Protein AF-A0A392W4H4-F1 (afdb_monomer)

Solvent-accessible surface area (backbone atoms only — not comparable to full-atom values): 3967 Å² total; per-residue (Å²): 133,89,75,81,43,74,66,58,38,38,51,52,32,55,59,51,53,71,73,4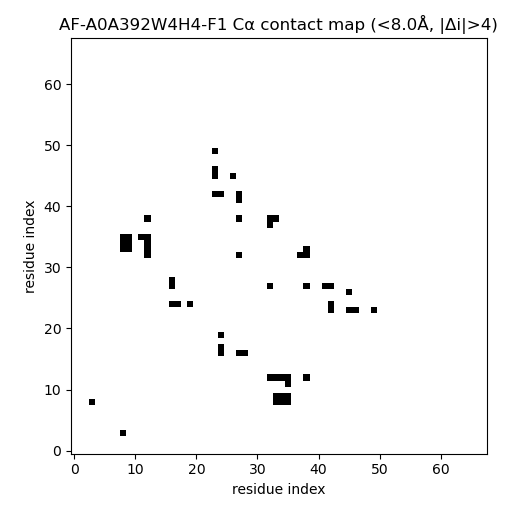2,56,68,72,45,32,55,63,50,63,75,63,72,64,56,52,52,72,58,43,55,53,50,49,50,53,48,49,51,51,52,51,51,52,52,51,51,53,50,55,55,52,54,56,61,62,71,75,108

Mean predicted aligned error: 6.86 Å

pLDDT: mean 86.62, std 9.98, range [52.0, 96.25]

Organism: NCBI:txid97028

Radius of gyration: 17.44 Å; Cα contacts (8 Å, |Δi|>4): 31; chains: 1; bounding box: 44×16×52 Å

Structure (mmCIF, N/CA/C/O backbone):
data_AF-A0A392W4H4-F1
#
_entry.id   AF-A0A392W4H4-F1
#
loop_
_atom_site.group_PDB
_atom_site.id
_atom_site.type_symbol
_atom_site.label_atom_id
_atom_site.label_alt_id
_atom_site.label_comp_id
_atom_site.label_asym_id
_atom_site.label_entity_id
_atom_site.label_seq_id
_atom_site.pdbx_PDB_ins_code
_atom_site.Cartn_x
_atom_site.Cartn_y
_atom_site.Cartn_z
_atom_site.occupancy
_atom_site.B_iso_or_equiv
_atom_site.auth_seq_id
_atom_site.auth_comp_id
_atom_site.auth_asym_id
_at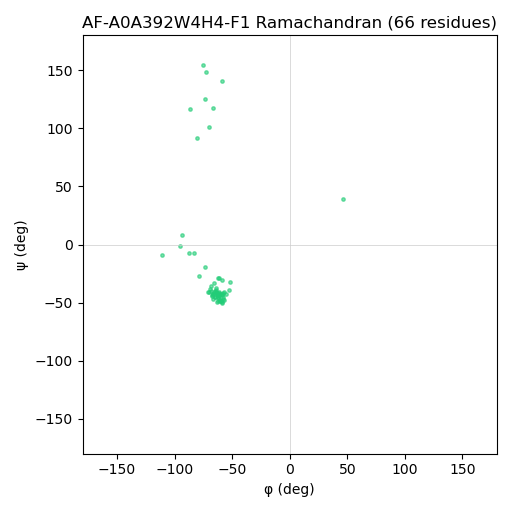om_site.auth_atom_id
_atom_site.pdbx_PDB_model_num
ATOM 1 N N . PRO A 1 1 ? 27.180 -1.332 -16.129 1.00 60.53 1 PRO A N 1
ATOM 2 C CA . PRO A 1 1 ? 25.878 -0.670 -15.876 1.00 60.53 1 PRO A CA 1
ATOM 3 C C . PRO A 1 1 ? 24.793 -1.713 -15.572 1.00 60.53 1 PRO A C 1
ATOM 5 O O . PRO A 1 1 ? 24.396 -2.457 -16.463 1.00 60.53 1 PRO A O 1
ATOM 8 N N . TYR A 1 2 ? 24.381 -1.826 -14.306 1.00 60.38 2 TYR A N 1
ATOM 9 C CA . TYR A 1 2 ? 23.256 -2.679 -13.916 1.00 60.38 2 TYR A CA 1
ATOM 10 C C . TYR A 1 2 ? 21.972 -1.907 -14.227 1.00 60.38 2 TYR A C 1
ATOM 12 O O . TYR A 1 2 ? 21.555 -1.051 -13.449 1.00 60.38 2 TYR A O 1
ATOM 20 N N . TYR A 1 3 ? 21.422 -2.105 -15.423 1.00 57.56 3 TYR A N 1
ATOM 21 C CA . TYR A 1 3 ? 20.141 -1.509 -15.779 1.00 57.56 3 TYR A CA 1
ATOM 22 C C . TYR A 1 3 ? 19.068 -2.159 -14.906 1.00 57.56 3 TYR A C 1
ATOM 24 O O . TYR A 1 3 ? 18.875 -3.371 -14.965 1.00 57.56 3 TYR A O 1
ATOM 32 N N . ASN A 1 4 ? 18.403 -1.359 -14.072 1.00 68.69 4 ASN A N 1
ATOM 33 C CA . ASN A 1 4 ? 17.193 -1.796 -13.392 1.00 68.69 4 ASN A CA 1
ATOM 34 C C . ASN A 1 4 ? 16.114 -1.893 -14.476 1.00 68.69 4 ASN A C 1
ATOM 36 O O . ASN A 1 4 ? 15.645 -0.867 -14.968 1.00 68.69 4 ASN A O 1
ATOM 40 N N . THR A 1 5 ? 15.821 -3.101 -14.953 1.00 83.06 5 THR A N 1
ATOM 41 C CA . THR A 1 5 ? 14.743 -3.289 -15.924 1.00 83.06 5 THR A CA 1
ATOM 42 C C . THR A 1 5 ? 13.394 -3.188 -15.201 1.00 83.06 5 THR A C 1
ATOM 44 O O . THR A 1 5 ? 13.333 -3.460 -13.996 1.00 83.06 5 THR A O 1
ATOM 47 N N . PRO A 1 6 ? 12.304 -2.809 -15.890 1.00 83.50 6 PRO A N 1
ATOM 48 C CA . PRO A 1 6 ? 10.967 -2.782 -15.292 1.00 83.50 6 PRO A CA 1
ATOM 49 C C . PRO A 1 6 ? 10.581 -4.106 -14.614 1.00 83.50 6 PRO A C 1
ATOM 51 O O . PRO A 1 6 ? 9.903 -4.109 -13.591 1.00 83.50 6 PRO A O 1
ATOM 54 N N . GLU A 1 7 ? 11.061 -5.235 -15.140 1.00 85.31 7 GLU A N 1
ATOM 55 C CA . GLU A 1 7 ? 10.847 -6.567 -14.571 1.00 85.31 7 GLU A CA 1
ATOM 56 C C . GLU A 1 7 ? 11.587 -6.751 -13.241 1.00 85.31 7 GLU A C 1
ATOM 58 O O . GLU A 1 7 ? 11.029 -7.318 -12.304 1.00 85.31 7 GLU A O 1
ATOM 63 N N . ALA A 1 8 ? 12.820 -6.246 -13.131 1.00 89.12 8 ALA A N 1
ATOM 64 C CA . ALA A 1 8 ? 13.595 -6.305 -11.893 1.00 89.12 8 ALA A CA 1
ATOM 65 C C . ALA A 1 8 ? 12.985 -5.418 -10.798 1.00 89.12 8 ALA A C 1
ATOM 67 O O . ALA A 1 8 ? 12.990 -5.783 -9.622 1.00 89.12 8 ALA A O 1
ATOM 68 N N . GLU A 1 9 ? 12.429 -4.264 -11.172 1.00 88.62 9 GLU A N 1
ATOM 69 C CA . GLU A 1 9 ? 11.717 -3.398 -10.232 1.00 88.62 9 GLU A CA 1
ATOM 70 C C . GLU A 1 9 ? 10.389 -4.014 -9.783 1.00 88.62 9 GLU A C 1
ATOM 72 O O . GLU A 1 9 ? 10.079 -4.002 -8.590 1.00 88.62 9 GLU A O 1
ATOM 77 N N . TYR A 1 10 ? 9.653 -4.638 -10.706 1.00 89.56 10 TYR A N 1
ATOM 78 C CA . TYR A 1 10 ? 8.439 -5.380 -10.383 1.00 89.56 10 TYR A CA 1
ATOM 79 C C . TYR A 1 10 ? 8.712 -6.540 -9.415 1.00 89.56 10 TYR A C 1
ATOM 81 O O . TYR A 1 10 ? 8.044 -6.636 -8.388 1.00 89.56 10 TYR A O 1
ATOM 89 N N . ASP A 1 11 ? 9.723 -7.375 -9.681 1.00 91.56 11 ASP A N 1
ATOM 90 C CA . ASP A 1 11 ? 10.115 -8.470 -8.779 1.00 91.56 11 ASP A CA 1
ATOM 91 C C . ASP A 1 11 ? 10.455 -7.948 -7.375 1.00 91.56 11 ASP A C 1
ATOM 93 O O . ASP A 1 11 ? 10.017 -8.490 -6.356 1.00 91.56 11 ASP A O 1
ATOM 97 N N . LYS A 1 12 ? 11.153 -6.810 -7.312 1.00 93.00 12 LYS A N 1
ATOM 98 C CA . LYS A 1 12 ? 11.486 -6.133 -6.058 1.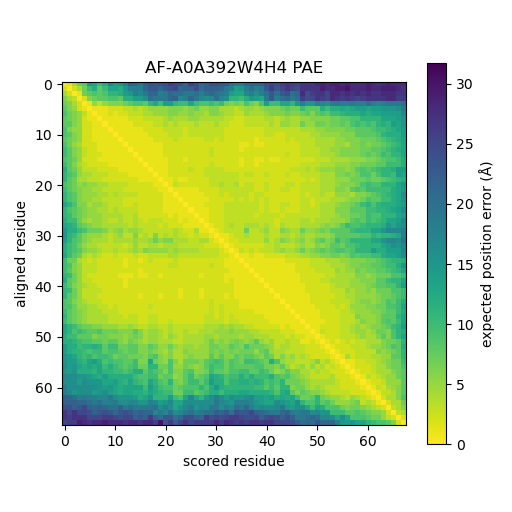00 93.00 12 LYS A CA 1
ATOM 99 C C . LYS A 1 12 ? 10.236 -5.681 -5.293 1.00 93.00 12 LYS A C 1
ATOM 101 O O . LYS A 1 12 ? 10.184 -5.853 -4.072 1.00 93.00 12 LYS A O 1
ATOM 106 N N . CYS A 1 13 ? 9.242 -5.128 -5.989 1.00 93.38 13 CYS A N 1
ATOM 107 C CA . CYS A 1 13 ? 7.951 -4.750 -5.415 1.00 93.38 13 CYS A CA 1
ATOM 108 C C . CYS A 1 13 ? 7.200 -5.978 -4.881 1.00 93.38 13 CYS A C 1
ATOM 110 O O . CYS A 1 13 ? 6.838 -6.000 -3.706 1.00 93.38 13 CYS A O 1
ATOM 112 N N . VAL A 1 14 ? 7.077 -7.040 -5.683 1.00 91.88 14 VAL A N 1
ATOM 113 C CA . VAL A 1 14 ? 6.409 -8.296 -5.294 1.00 91.88 14 VAL A CA 1
ATOM 114 C C . VAL A 1 14 ? 7.063 -8.920 -4.059 1.00 91.88 14 VAL A C 1
ATOM 116 O O . VAL A 1 14 ? 6.382 -9.312 -3.105 1.00 91.88 14 VAL A O 1
ATOM 119 N N . LYS A 1 15 ? 8.398 -8.976 -4.028 1.00 94.06 15 LYS A N 1
ATOM 120 C CA . LYS A 1 15 ? 9.152 -9.492 -2.882 1.00 94.06 15 LYS A CA 1
ATOM 121 C C . LYS A 1 15 ? 8.906 -8.667 -1.623 1.00 94.06 15 LYS A C 1
ATOM 123 O O . LYS A 1 15 ? 8.741 -9.240 -0.548 1.00 94.06 15 LYS A O 1
ATOM 128 N N . PHE A 1 16 ? 8.863 -7.343 -1.737 1.00 94.56 16 PHE A N 1
ATOM 129 C CA . PHE A 1 16 ? 8.575 -6.477 -0.600 1.00 94.56 16 PHE A CA 1
ATOM 130 C C . PHE A 1 16 ? 7.137 -6.653 -0.094 1.00 94.56 16 PHE A C 1
ATOM 132 O O . PHE A 1 16 ? 6.939 -6.878 1.099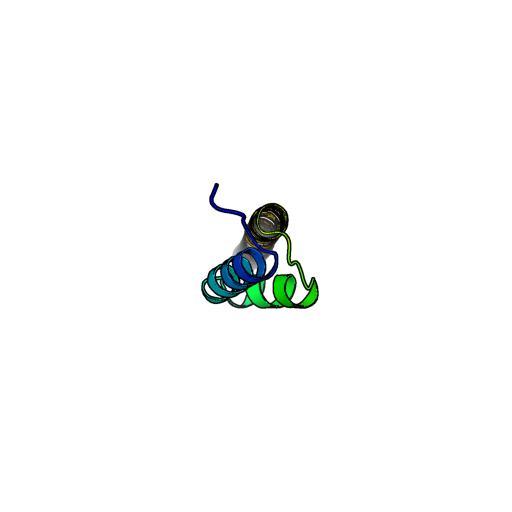 1.00 94.56 16 PHE A O 1
ATOM 139 N N . GLU A 1 17 ? 6.147 -6.656 -0.990 1.00 93.94 17 GLU A N 1
ATOM 140 C CA . GLU A 1 17 ? 4.735 -6.878 -0.648 1.00 93.94 17 GLU A CA 1
ATOM 141 C C . GLU A 1 17 ? 4.489 -8.227 0.035 1.00 93.94 17 GLU A C 1
ATOM 143 O O . GLU A 1 17 ? 3.597 -8.356 0.875 1.00 93.94 17 GLU A O 1
ATOM 148 N N . SER A 1 18 ? 5.290 -9.245 -0.291 1.00 92.50 18 SER A N 1
ATOM 149 C CA . SER A 1 18 ? 5.204 -10.558 0.352 1.00 92.50 18 SER A CA 1
ATOM 150 C C . SER A 1 18 ? 5.500 -10.518 1.857 1.00 92.50 18 SER A C 1
ATOM 152 O O . SER A 1 18 ? 4.930 -11.320 2.595 1.00 92.50 18 SER A O 1
ATOM 154 N N . GLY A 1 19 ? 6.326 -9.566 2.308 1.00 93.69 19 GLY A N 1
ATOM 155 C CA . GLY A 1 19 ? 6.719 -9.389 3.708 1.00 93.69 19 GLY A CA 1
ATOM 156 C C . GLY A 1 19 ? 5.881 -8.368 4.481 1.00 93.69 19 GLY A C 1
ATOM 157 O O . GLY A 1 19 ? 6.133 -8.156 5.666 1.00 93.69 19 GLY A O 1
ATOM 158 N N . LEU A 1 20 ? 4.904 -7.719 3.840 1.00 93.69 20 LEU A N 1
ATOM 159 C CA . LEU A 1 20 ? 4.030 -6.755 4.504 1.00 93.69 20 LEU A CA 1
ATOM 160 C C . LEU A 1 20 ? 3.027 -7.445 5.434 1.00 93.69 20 LEU A C 1
ATOM 162 O O . LEU A 1 20 ? 2.536 -8.542 5.162 1.00 93.69 20 LEU A O 1
ATOM 166 N N . HIS A 1 21 ? 2.667 -6.750 6.515 1.00 92.94 21 HIS A N 1
ATOM 167 C CA . HIS A 1 21 ? 1.585 -7.176 7.397 1.00 92.94 21 HIS A CA 1
ATOM 168 C C . HIS A 1 21 ? 0.267 -7.282 6.602 1.00 92.94 21 HIS A C 1
ATOM 170 O O . HIS A 1 21 ? 0.025 -6.408 5.767 1.00 92.94 21 HIS A O 1
ATOM 176 N N . PRO A 1 22 ? -0.605 -8.285 6.837 1.00 91.38 22 PRO A N 1
ATOM 177 C CA . PRO A 1 22 ? -1.768 -8.550 5.982 1.00 91.38 22 PRO A CA 1
ATOM 178 C C . PRO A 1 22 ? -2.677 -7.342 5.734 1.00 91.38 22 PRO A C 1
ATOM 180 O O . PRO A 1 22 ? -3.125 -7.135 4.611 1.00 91.38 22 PRO A O 1
ATOM 183 N N . GLU A 1 23 ? -2.903 -6.516 6.755 1.00 89.19 23 GLU A N 1
ATOM 184 C CA . GLU A 1 23 ? -3.745 -5.318 6.653 1.00 89.19 23 GLU A CA 1
ATOM 185 C C . GLU A 1 23 ? -3.121 -4.243 5.749 1.00 89.19 23 GLU A C 1
ATOM 187 O O . GLU A 1 23 ? -3.783 -3.702 4.866 1.00 89.19 23 GLU A O 1
ATOM 192 N N . VAL A 1 24 ? -1.813 -4.003 5.888 1.00 91.81 24 VAL A N 1
ATOM 193 C CA . VAL A 1 24 ? -1.068 -3.086 5.010 1.00 91.81 24 VAL A CA 1
ATOM 194 C C . VAL A 1 24 ? -1.000 -3.661 3.598 1.00 91.81 24 VAL A C 1
ATOM 196 O O . VAL A 1 24 ? -1.276 -2.959 2.630 1.00 91.81 24 VAL A O 1
ATOM 199 N N . LYS A 1 25 ? -0.703 -4.957 3.470 1.00 91.69 25 LYS A N 1
ATOM 200 C CA . LYS A 1 25 ? -0.625 -5.667 2.191 1.00 91.69 25 LYS A CA 1
ATOM 201 C C . LYS A 1 25 ? -1.931 -5.580 1.411 1.00 91.69 25 LYS A C 1
ATOM 203 O O . LYS A 1 25 ? -1.895 -5.368 0.206 1.00 91.69 25 LYS A O 1
ATOM 208 N N . GLN A 1 26 ? -3.072 -5.722 2.081 1.00 90.88 26 GLN A N 1
ATOM 209 C CA . GLN A 1 26 ? -4.377 -5.616 1.438 1.00 90.88 26 GLN A CA 1
ATOM 210 C C . GLN A 1 26 ? -4.594 -4.215 0.852 1.00 90.88 26 GLN A C 1
ATOM 212 O O . GLN A 1 26 ? -4.948 -4.094 -0.317 1.00 90.88 26 GLN A O 1
ATOM 217 N N . LEU A 1 27 ? -4.330 -3.160 1.627 1.00 89.81 27 LEU A N 1
ATOM 218 C CA . LEU A 1 27 ? -4.485 -1.771 1.174 1.00 89.81 27 LEU A CA 1
ATOM 219 C C . LEU A 1 27 ? -3.533 -1.422 0.021 1.00 89.81 27 LEU A C 1
ATOM 221 O O . LEU A 1 27 ? -3.918 -0.760 -0.943 1.00 89.81 27 LEU A O 1
ATOM 225 N N . ILE A 1 28 ? -2.291 -1.891 0.117 1.00 91.88 28 ILE A N 1
ATOM 226 C CA . ILE A 1 28 ? -1.254 -1.658 -0.886 1.00 91.88 28 ILE A CA 1
ATOM 227 C C . ILE A 1 28 ? -1.530 -2.446 -2.171 1.00 91.88 28 ILE A C 1
ATOM 229 O O . ILE A 1 28 ? -1.428 -1.872 -3.254 1.00 91.88 28 ILE A O 1
ATOM 233 N N . GLY A 1 29 ? -1.977 -3.701 -2.068 1.00 86.75 29 GLY A N 1
ATOM 234 C CA . GLY A 1 29 ? -2.292 -4.555 -3.215 1.00 86.75 29 GLY A CA 1
ATOM 235 C C . GLY A 1 29 ? -3.406 -4.006 -4.114 1.00 86.75 29 GLY A C 1
ATOM 236 O O . GLY A 1 29 ? -3.374 -4.224 -5.319 1.00 86.75 29 GLY A O 1
ATOM 237 N N . PHE A 1 30 ? -4.346 -3.224 -3.569 1.00 87.75 30 PHE A N 1
ATOM 238 C CA . PHE A 1 30 ? -5.361 -2.521 -4.370 1.00 87.75 30 PHE A CA 1
ATOM 239 C C . PHE A 1 30 ? -4.819 -1.321 -5.153 1.00 87.75 30 PHE A C 1
ATOM 241 O O . PHE A 1 30 ? -5.470 -0.856 -6.083 1.00 87.75 30 PHE A O 1
ATOM 248 N N . SER A 1 31 ? -3.661 -0.785 -4.765 1.00 87.62 31 SER A N 1
ATOM 249 C CA . SER A 1 31 ? -3.082 0.408 -5.390 1.00 87.62 31 SER A CA 1
ATOM 250 C C . SER A 1 31 ? -2.207 0.086 -6.611 1.00 87.62 31 SER A C 1
ATOM 252 O O . SER A 1 31 ? -1.760 1.020 -7.272 1.00 87.62 31 SER A O 1
ATOM 254 N N . GLU A 1 32 ? -1.934 -1.200 -6.882 1.00 86.75 32 GLU A N 1
ATOM 255 C CA . GLU A 1 32 ? -1.143 -1.706 -8.022 1.00 86.75 32 GLU A CA 1
ATOM 256 C C . GLU A 1 32 ? 0.184 -0.948 -8.268 1.00 86.75 32 GLU A C 1
ATOM 258 O O . GLU A 1 32 ? 0.582 -0.689 -9.407 1.00 86.75 32 GLU A O 1
ATOM 263 N N . ILE A 1 33 ? 0.885 -0.563 -7.195 1.00 90.31 33 ILE A N 1
ATOM 264 C CA . ILE A 1 33 ? 2.097 0.265 -7.271 1.00 90.31 33 ILE A CA 1
ATOM 265 C C . ILE A 1 33 ? 3.269 -0.571 -7.792 1.00 90.31 33 ILE A C 1
ATOM 267 O O . ILE A 1 33 ? 3.626 -1.587 -7.205 1.00 90.31 33 ILE A O 1
ATOM 271 N N . ARG A 1 34 ? 3.919 -0.105 -8.864 1.00 88.44 34 ARG A N 1
ATOM 272 C CA . ARG A 1 34 ? 5.086 -0.781 -9.465 1.00 88.44 34 ARG A CA 1
ATOM 273 C C . ARG A 1 34 ? 6.405 -0.030 -9.286 1.00 88.44 34 ARG A C 1
ATOM 275 O O . ARG A 1 34 ? 7.449 -0.609 -9.545 1.00 88.44 34 ARG A O 1
ATOM 282 N N . ASP A 1 35 ? 6.346 1.209 -8.797 1.00 91.31 35 ASP A N 1
ATOM 283 C CA . ASP A 1 35 ? 7.515 2.011 -8.426 1.00 91.31 35 ASP A CA 1
ATOM 284 C C . ASP A 1 35 ? 7.928 1.702 -6.981 1.00 91.31 35 ASP A C 1
ATOM 286 O O . ASP A 1 35 ? 7.175 1.943 -6.028 1.00 91.31 35 ASP A O 1
ATOM 290 N N . PHE A 1 36 ? 9.135 1.164 -6.814 1.00 91.62 36 PHE A N 1
ATOM 291 C CA . PHE A 1 36 ? 9.596 0.682 -5.515 1.00 91.62 36 PHE A CA 1
ATOM 292 C C . PHE A 1 36 ? 9.697 1.790 -4.444 1.00 91.62 36 PHE A C 1
ATOM 294 O O . PHE A 1 36 ? 9.206 1.582 -3.330 1.00 91.62 36 PHE A O 1
ATOM 301 N N . PRO A 1 37 ? 10.278 2.978 -4.715 1.00 94.19 37 PRO A N 1
ATOM 302 C CA . PRO A 1 37 ? 10.273 4.087 -3.756 1.00 94.19 37 PRO A CA 1
ATOM 303 C C . PRO A 1 37 ? 8.865 4.487 -3.287 1.00 94.19 37 PRO A C 1
ATOM 305 O O . PRO A 1 37 ? 8.639 4.693 -2.089 1.00 94.19 37 PRO A O 1
ATOM 308 N N . THR A 1 38 ? 7.902 4.554 -4.206 1.00 94.75 38 THR A N 1
ATOM 309 C CA . THR A 1 38 ? 6.508 4.899 -3.907 1.00 94.75 38 THR A CA 1
ATOM 310 C C . THR A 1 38 ? 5.838 3.821 -3.064 1.00 94.75 38 THR A C 1
ATOM 312 O O . THR A 1 38 ? 5.148 4.153 -2.095 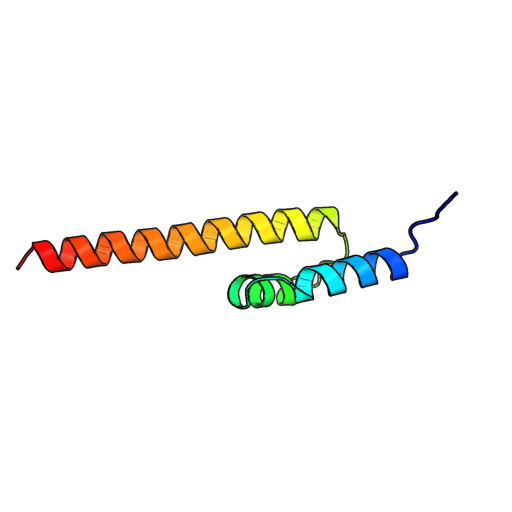1.00 94.75 38 THR A O 1
ATOM 315 N N . LEU A 1 39 ? 6.073 2.545 -3.386 1.00 95.00 39 LEU A N 1
ATOM 316 C CA . LEU A 1 39 ? 5.570 1.398 -2.631 1.00 95.00 39 LEU A CA 1
ATOM 317 C C . LEU A 1 39 ? 6.027 1.455 -1.170 1.00 95.00 39 LEU A C 1
ATOM 319 O O . LEU A 1 39 ? 5.202 1.339 -0.262 1.00 95.00 39 LEU A O 1
ATOM 323 N N . ILE A 1 40 ? 7.318 1.705 -0.939 1.00 94.81 40 ILE A N 1
ATOM 324 C CA . ILE A 1 40 ? 7.892 1.842 0.407 1.00 94.81 40 ILE A CA 1
ATOM 325 C C . ILE A 1 40 ? 7.228 2.991 1.167 1.00 94.81 40 ILE A C 1
ATOM 327 O O . ILE A 1 40 ? 6.806 2.822 2.313 1.00 94.81 40 ILE A O 1
ATOM 331 N N . ASN A 1 41 ? 7.112 4.161 0.537 1.00 96.25 41 ASN A N 1
ATOM 332 C CA . ASN A 1 41 ? 6.562 5.339 1.197 1.00 96.25 41 ASN A CA 1
ATOM 333 C C . ASN A 1 41 ? 5.082 5.156 1.565 1.00 96.25 41 ASN A C 1
ATOM 335 O O . ASN A 1 41 ? 4.686 5.460 2.689 1.00 96.25 41 ASN A O 1
ATOM 339 N N . LYS A 1 42 ? 4.272 4.619 0.646 1.00 95.38 42 LYS A N 1
ATOM 340 C CA . LYS A 1 42 ? 2.849 4.353 0.896 1.00 95.38 42 LYS A CA 1
ATOM 341 C C . LYS A 1 42 ? 2.654 3.268 1.951 1.00 95.38 42 LYS A C 1
ATOM 343 O O . LYS A 1 42 ? 1.847 3.460 2.854 1.00 95.38 42 LYS A O 1
ATOM 348 N N . SER A 1 43 ? 3.440 2.191 1.895 1.00 94.94 43 SER A N 1
ATOM 349 C CA . SER A 1 43 ? 3.392 1.122 2.901 1.00 94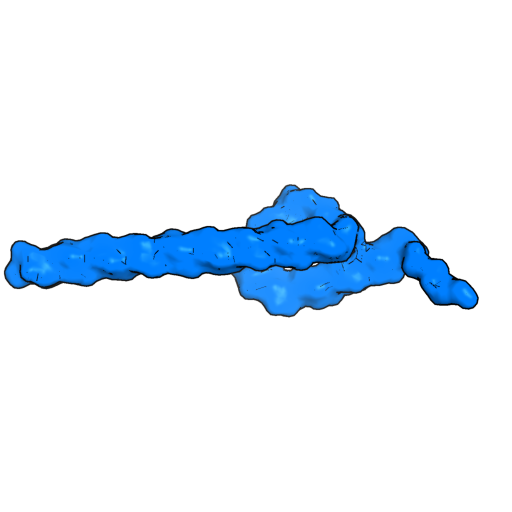.94 43 SER A CA 1
ATOM 350 C C . SER A 1 43 ? 3.685 1.655 4.302 1.00 94.94 43 SER A C 1
ATOM 352 O O . SER A 1 43 ? 2.961 1.323 5.235 1.00 94.94 43 SER A O 1
ATOM 354 N N . ARG A 1 44 ? 4.686 2.539 4.444 1.00 95.38 44 ARG A N 1
ATOM 355 C CA . ARG A 1 44 ? 5.018 3.184 5.724 1.00 95.38 44 ARG A CA 1
ATOM 356 C C . ARG A 1 44 ? 3.851 4.018 6.266 1.00 95.38 44 ARG A C 1
ATOM 358 O O . ARG A 1 44 ? 3.475 3.854 7.419 1.00 95.38 44 ARG A O 1
ATOM 365 N N . ILE A 1 45 ? 3.241 4.852 5.423 1.00 94.94 45 ILE A N 1
ATOM 366 C CA . ILE A 1 45 ? 2.104 5.699 5.818 1.00 94.94 45 ILE A CA 1
ATOM 367 C C . ILE A 1 45 ? 0.900 4.848 6.249 1.00 94.94 45 ILE A C 1
ATOM 369 O O . ILE A 1 45 ? 0.293 5.128 7.279 1.00 94.94 45 ILE A O 1
ATOM 373 N N . CYS A 1 46 ? 0.560 3.799 5.493 1.00 93.12 46 CYS A N 1
ATOM 374 C CA . CYS A 1 46 ? -0.559 2.910 5.825 1.00 93.12 46 CYS A CA 1
ATOM 375 C C . CYS A 1 46 ? -0.333 2.151 7.138 1.00 93.12 46 CYS A C 1
ATOM 377 O O . CYS A 1 46 ? -1.259 1.973 7.924 1.00 93.12 46 CYS A O 1
ATOM 379 N N . ASP A 1 47 ? 0.898 1.717 7.382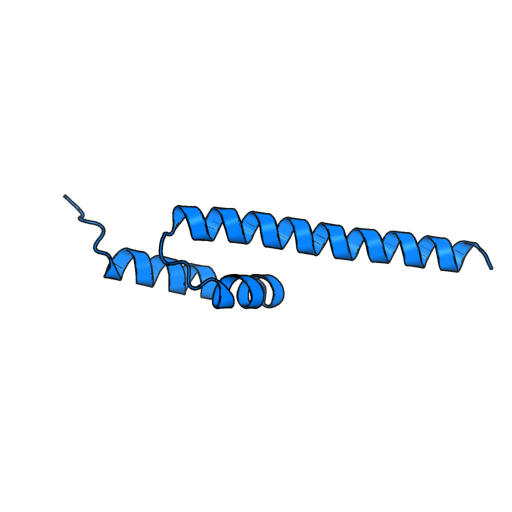 1.00 92.38 47 ASP A N 1
ATOM 380 C CA . ASP A 1 47 ? 1.300 1.042 8.611 1.00 92.38 47 ASP A CA 1
ATOM 381 C C . ASP A 1 47 ? 1.221 1.975 9.841 1.00 92.38 47 ASP A C 1
ATOM 383 O O . ASP A 1 47 ? 0.717 1.591 10.901 1.00 92.38 47 ASP A O 1
ATOM 387 N N . GLU A 1 48 ? 1.643 3.234 9.695 1.00 93.19 48 GLU A N 1
ATOM 388 C CA . GLU A 1 48 ? 1.491 4.267 10.727 1.00 93.19 48 GLU A CA 1
ATOM 389 C C . GLU A 1 48 ? 0.019 4.613 11.006 1.00 93.19 48 GLU A C 1
ATOM 391 O O . GLU A 1 48 ? -0.383 4.671 12.171 1.00 93.19 48 GLU A O 1
ATOM 396 N N . ASP A 1 49 ? -0.799 4.785 9.963 1.00 89.69 49 ASP A N 1
ATOM 397 C CA . ASP A 1 49 ? -2.237 5.061 10.085 1.00 89.69 49 ASP A CA 1
ATOM 398 C C . ASP A 1 49 ? -2.988 3.900 10.760 1.00 89.69 49 ASP A C 1
ATOM 400 O O . ASP A 1 49 ? -3.800 4.118 11.665 1.00 89.69 49 ASP A O 1
ATOM 404 N N . GLY A 1 50 ? -2.655 2.654 10.402 1.00 87.69 50 GLY A N 1
ATOM 405 C CA . GLY A 1 50 ? -3.192 1.455 11.049 1.00 87.69 50 GLY A CA 1
ATOM 406 C C . GLY A 1 50 ? -2.897 1.428 12.551 1.00 87.69 50 GLY A C 1
ATOM 407 O O . GLY A 1 50 ? -3.803 1.249 13.369 1.00 87.69 50 GLY A O 1
ATOM 408 N N . ARG A 1 51 ? -1.649 1.706 12.952 1.00 88.12 51 ARG A N 1
ATOM 409 C CA . ARG A 1 51 ? -1.287 1.819 14.377 1.00 88.12 51 ARG A CA 1
ATOM 410 C C . ARG A 1 51 ? -2.020 2.950 15.087 1.00 88.12 51 ARG A C 1
ATOM 412 O O . ARG A 1 51 ? -2.478 2.762 16.216 1.00 88.12 51 ARG A O 1
ATOM 419 N N . ALA A 1 52 ? -2.125 4.118 14.457 1.00 88.12 52 ALA A N 1
ATOM 420 C CA . ALA A 1 52 ? -2.815 5.265 15.037 1.00 88.12 52 ALA A CA 1
ATOM 421 C C . ALA A 1 52 ? -4.296 4.946 15.305 1.00 88.12 52 ALA A C 1
ATOM 423 O O . ALA A 1 52 ? -4.800 5.232 16.395 1.00 88.12 52 ALA A O 1
ATOM 424 N N . LYS A 1 53 ? -4.966 4.269 14.364 1.00 85.38 53 LYS A N 1
ATOM 425 C CA . LYS A 1 53 ? -6.352 3.798 14.512 1.00 85.38 53 LYS A CA 1
ATOM 426 C C . LYS A 1 53 ? -6.520 2.823 15.674 1.00 85.38 5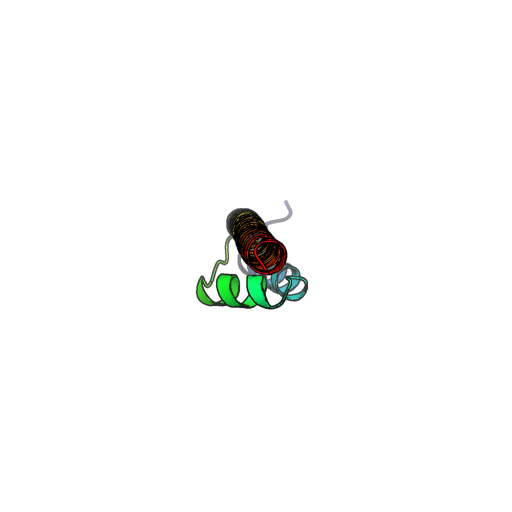3 LYS A C 1
ATOM 428 O O . LYS A 1 53 ? -7.410 3.010 16.506 1.00 85.38 53 LYS A O 1
ATOM 433 N N . VAL A 1 54 ? -5.647 1.819 15.774 1.00 85.25 54 VAL A N 1
ATOM 434 C CA . VAL A 1 54 ? -5.683 0.838 16.873 1.00 85.25 54 VAL A CA 1
ATOM 435 C C . VAL A 1 54 ? -5.478 1.522 18.228 1.00 85.25 54 VAL A C 1
ATOM 437 O O . VAL A 1 54 ? -6.225 1.263 19.174 1.00 85.25 54 VAL A O 1
ATOM 440 N N . ASN A 1 55 ? -4.517 2.446 18.318 1.00 86.44 55 ASN A N 1
ATOM 441 C CA . ASN A 1 55 ? -4.255 3.207 19.540 1.00 86.44 55 ASN A CA 1
ATOM 442 C C . ASN A 1 55 ? -5.445 4.087 19.942 1.00 86.44 55 ASN A C 1
ATOM 444 O O . ASN A 1 55 ? -5.807 4.122 21.118 1.00 86.44 55 ASN A O 1
ATOM 448 N N . HIS A 1 56 ? -6.086 4.760 18.981 1.00 88.88 56 HIS A N 1
ATOM 449 C CA . HIS A 1 56 ? -7.280 5.563 19.239 1.00 88.88 56 HIS A CA 1
ATOM 450 C C . HIS A 1 56 ? -8.408 4.712 19.834 1.00 88.88 56 HIS A C 1
ATOM 452 O O . HIS A 1 56 ? -8.947 5.052 20.889 1.00 88.88 56 HIS A O 1
ATOM 458 N N . TYR A 1 57 ? -8.719 3.569 19.213 1.00 83.88 57 TYR A N 1
ATOM 459 C CA . TYR A 1 57 ? -9.765 2.676 19.709 1.00 83.88 57 TYR A CA 1
ATOM 460 C C . TYR A 1 57 ? -9.440 2.140 21.109 1.00 83.88 57 TYR A C 1
ATOM 462 O O . TYR A 1 57 ? -10.316 2.104 21.972 1.00 83.88 57 TYR A O 1
ATOM 470 N N . LYS A 1 58 ? -8.181 1.780 21.384 1.00 87.88 58 LYS A N 1
ATOM 471 C CA . LYS A 1 58 ? -7.761 1.333 22.719 1.00 87.88 58 LYS A CA 1
ATOM 472 C C . LYS A 1 58 ? -8.019 2.401 23.787 1.00 87.88 58 LYS A C 1
ATOM 474 O O . LYS A 1 58 ? -8.685 2.111 24.777 1.00 87.88 58 LYS A O 1
ATOM 479 N N . THR A 1 59 ? -7.589 3.641 23.549 1.00 85.12 59 THR A N 1
ATOM 480 C CA . THR A 1 59 ? -7.824 4.767 24.468 1.00 85.12 59 THR A CA 1
ATOM 481 C C . THR A 1 59 ? -9.314 5.011 24.703 1.00 85.12 59 THR A C 1
ATOM 483 O O . THR A 1 59 ? -9.741 5.192 25.843 1.00 85.12 59 THR A O 1
ATOM 486 N N . VAL A 1 60 ? -10.128 4.976 23.644 1.00 86.38 60 VAL A N 1
ATOM 487 C CA . VAL A 1 60 ? -11.585 5.149 23.755 1.00 86.38 60 VAL A CA 1
ATOM 488 C C . VAL A 1 60 ? -12.214 4.045 24.616 1.00 86.38 60 VAL A C 1
ATOM 490 O O . VAL A 1 60 ? -13.037 4.341 25.484 1.00 86.38 60 VAL A O 1
ATOM 493 N N . ASN A 1 61 ? -11.814 2.783 24.434 1.00 81.88 61 ASN A N 1
ATOM 494 C CA . ASN A 1 61 ? -12.350 1.671 25.226 1.00 81.88 61 ASN A CA 1
ATOM 495 C C . ASN A 1 61 ? -11.903 1.695 26.689 1.00 81.88 61 ASN A C 1
ATOM 497 O O . ASN A 1 61 ? -12.707 1.394 27.572 1.00 81.88 61 ASN A O 1
ATOM 501 N N . ASP A 1 62 ? -10.654 2.069 26.961 1.00 83.56 62 ASP A N 1
ATOM 502 C CA . ASP A 1 62 ? -10.146 2.176 28.331 1.00 83.56 62 ASP A CA 1
ATOM 503 C C . ASP A 1 62 ? -10.869 3.288 29.103 1.00 83.56 62 ASP A C 1
ATOM 505 O O . ASP A 1 62 ? -11.252 3.095 30.259 1.00 83.56 62 ASP A O 1
ATOM 509 N N . ASN A 1 63 ? -11.149 4.420 28.449 1.00 80.94 63 ASN A N 1
ATOM 510 C CA . ASN A 1 63 ? -11.948 5.498 29.035 1.00 80.94 63 ASN A CA 1
ATOM 511 C C . ASN A 1 63 ? -13.390 5.058 29.324 1.00 80.94 63 ASN A C 1
ATOM 513 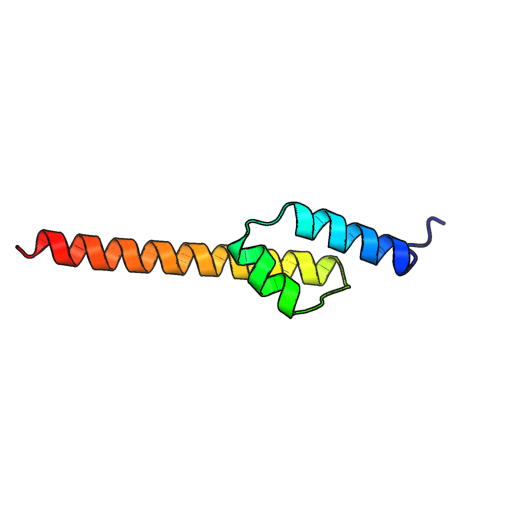O O . ASN A 1 63 ? -13.941 5.407 30.365 1.00 80.94 63 ASN A O 1
ATOM 517 N N . LYS A 1 64 ? -13.989 4.239 28.449 1.00 78.81 64 LYS A N 1
ATOM 518 C CA . LYS A 1 64 ? -15.339 3.694 28.658 1.00 78.81 64 LYS A CA 1
ATOM 519 C C . LYS A 1 64 ? -15.412 2.738 29.855 1.00 78.81 64 LYS A C 1
ATOM 521 O O . LYS A 1 64 ? -16.429 2.699 30.536 1.00 78.81 64 LYS A O 1
ATOM 526 N N . ARG A 1 65 ? -14.342 1.984 30.127 1.00 71.81 65 ARG A N 1
ATOM 527 C CA . ARG A 1 65 ? -14.265 1.030 31.249 1.00 71.81 65 ARG A CA 1
ATOM 528 C C . ARG A 1 65 ? -13.997 1.679 32.604 1.00 71.81 65 ARG A C 1
ATOM 530 O O . ARG A 1 65 ? -14.383 1.110 33.614 1.00 71.81 65 ARG A O 1
ATOM 537 N N . LYS A 1 66 ? -13.339 2.841 32.636 1.00 64.12 66 LYS A N 1
ATOM 538 C CA . LYS A 1 66 ? -13.044 3.583 33.877 1.00 64.12 66 LYS A CA 1
ATOM 539 C C . LYS A 1 66 ? -14.195 4.472 34.366 1.00 64.12 66 LYS A C 1
ATOM 541 O O . LYS A 1 66 ? -14.084 5.050 35.439 1.00 64.12 66 LYS A O 1
ATOM 546 N N . GLY A 1 67 ? -15.261 4.609 33.577 1.00 60.97 67 GLY A N 1
ATOM 547 C CA . GLY A 1 67 ? -16.462 5.374 33.930 1.00 60.97 67 GLY A CA 1
ATOM 548 C C . GLY A 1 67 ? -17.590 4.555 34.574 1.00 60.97 67 GLY A C 1
ATOM 549 O O . GLY A 1 67 ? -18.687 5.093 34.704 1.00 60.97 67 GLY A O 1
ATOM 550 N N . GLN A 1 68 ? -17.350 3.283 34.923 1.00 52.00 68 GLN A N 1
ATOM 551 C CA . GLN A 1 68 ? -18.258 2.435 35.711 1.00 52.00 68 GLN A CA 1
ATOM 552 C C . GLN A 1 68 ? -17.714 2.198 37.115 1.00 52.00 68 GLN A C 1
ATOM 554 O O . GLN A 1 68 ? -16.478 2.044 37.240 1.00 52.00 68 GLN A O 1
#

Foldseek 3Di:
DPDCDLVNLQVVLVVVLVPADPQLSVVLVVVVDSHPVVSVVSSVVSVVVVVVVVVVVVVVVVVVVVVD

Sequence (68 aa):
PYYNTPEAEYDKCVKFESGLHPEVKQLIGFSEIRDFPTLINKSRICDEDGRAKVNHYKTVNDNKRKGQ

Secondary structure (DSSP, 8-state):
-----HHHHHHHHHHHHHTS-HHHHHHHHTTT---HHHHHHHHHHHHHHHHHHHHHHHHHHHHHHTT-